Protein AF-A0A5K1F5K6-F1 (afdb_monomer_lite)

pLDDT: mean 70.97, std 10.98, range [46.91, 84.5]

Structure (mmCIF, N/CA/C/O backbone):
data_AF-A0A5K1F5K6-F1
#
_entry.id   AF-A0A5K1F5K6-F1
#
loop_
_atom_site.group_PDB
_atom_site.id
_atom_site.type_symbol
_atom_site.label_atom_id
_atom_site.label_alt_id
_atom_site.label_comp_id
_atom_site.label_asym_id
_atom_site.label_entity_id
_atom_site.label_seq_id
_atom_site.pdbx_PDB_ins_code
_atom_site.Cartn_x
_atom_site.Cartn_y
_atom_site.Cartn_z
_atom_site.occupancy
_atom_site.B_iso_or_equiv
_atom_site.auth_seq_id
_atom_site.auth_comp_id
_atom_site.auth_asym_id
_atom_site.auth_atom_id
_atom_site.pdbx_PDB_model_num
ATOM 1 N N . VAL A 1 1 ? 10.836 14.676 -25.606 1.00 49.94 1 VAL A N 1
ATOM 2 C CA . VAL A 1 1 ? 11.716 14.810 -24.422 1.00 49.94 1 VAL A CA 1
ATOM 3 C C . VAL A 1 1 ? 10.909 14.400 -23.192 1.00 49.94 1 VAL A C 1
ATOM 5 O O . VAL A 1 1 ? 10.501 15.250 -22.425 1.00 49.94 1 VAL A O 1
ATOM 8 N N . ASP A 1 2 ? 10.655 13.095 -23.012 1.00 53.47 2 ASP A N 1
ATOM 9 C CA . ASP A 1 2 ? 9.721 12.558 -21.989 1.00 53.47 2 ASP A CA 1
ATOM 10 C C . ASP A 1 2 ? 10.348 11.445 -21.135 1.00 53.47 2 ASP A C 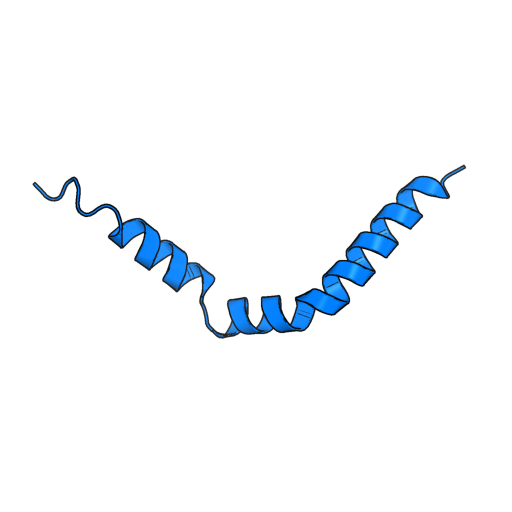1
ATOM 12 O O . ASP A 1 2 ? 9.690 10.552 -20.608 1.00 53.47 2 ASP A O 1
ATOM 16 N N . VAL A 1 3 ? 11.670 11.486 -20.977 1.00 59.50 3 VAL A N 1
ATOM 17 C CA . VAL A 1 3 ? 12.421 10.441 -20.263 1.00 59.50 3 VAL A CA 1
ATOM 18 C C . VAL A 1 3 ? 12.275 10.580 -18.738 1.00 59.50 3 VAL A C 1
ATOM 20 O O . VAL A 1 3 ? 12.439 9.615 -17.993 1.00 59.50 3 VAL A O 1
ATOM 23 N N . TYR A 1 4 ? 11.920 11.769 -18.243 1.00 59.94 4 TYR A N 1
ATOM 24 C CA . TYR A 1 4 ? 11.890 12.050 -16.804 1.00 59.94 4 TYR A CA 1
ATOM 25 C C . TYR A 1 4 ? 10.586 11.606 -16.114 1.00 59.94 4 TYR A C 1
ATOM 27 O O . TYR A 1 4 ? 10.622 11.138 -14.976 1.00 59.94 4 TYR A O 1
ATOM 35 N N . SER A 1 5 ? 9.442 11.691 -16.805 1.00 58.31 5 SER A N 1
ATOM 36 C CA . SER A 1 5 ? 8.130 11.336 -16.235 1.00 58.31 5 SER A CA 1
ATOM 37 C C . SER A 1 5 ? 7.937 9.815 -16.123 1.00 58.31 5 SER A C 1
ATOM 39 O O . SER A 1 5 ? 7.474 9.301 -15.101 1.00 58.31 5 SER A O 1
ATOM 41 N N . TYR A 1 6 ? 8.416 9.061 -17.120 1.00 60.84 6 TYR A N 1
ATOM 42 C CA . TYR A 1 6 ? 8.383 7.595 -17.096 1.00 60.84 6 TYR A CA 1
ATOM 43 C C . TYR A 1 6 ? 9.245 7.015 -15.968 1.00 60.84 6 TYR A C 1
ATOM 45 O O . TYR A 1 6 ? 8.837 6.080 -15.283 1.00 60.84 6 TYR A O 1
ATOM 53 N N . ARG A 1 7 ? 10.394 7.641 -15.684 1.00 61.94 7 ARG A N 1
ATOM 54 C CA . ARG A 1 7 ? 11.307 7.218 -14.613 1.00 61.94 7 ARG A CA 1
ATOM 55 C C . ARG A 1 7 ? 10.700 7.343 -13.211 1.00 61.94 7 ARG A C 1
ATOM 57 O O . ARG A 1 7 ? 11.123 6.650 -12.289 1.00 61.94 7 ARG A O 1
ATOM 64 N N . ARG A 1 8 ? 9.711 8.224 -13.027 1.00 62.75 8 ARG A N 1
ATOM 65 C CA . ARG A 1 8 ? 8.945 8.314 -11.775 1.00 62.75 8 ARG A CA 1
ATOM 66 C C . ARG A 1 8 ? 7.912 7.193 -11.678 1.00 62.75 8 ARG A C 1
ATOM 68 O O . ARG A 1 8 ? 7.753 6.612 -10.610 1.00 62.75 8 ARG A O 1
ATOM 75 N N . SER A 1 9 ? 7.275 6.857 -12.797 1.00 66.62 9 SER A N 1
ATOM 76 C CA . SER A 1 9 ? 6.310 5.756 -12.881 1.00 66.62 9 SER A CA 1
ATOM 77 C C . SER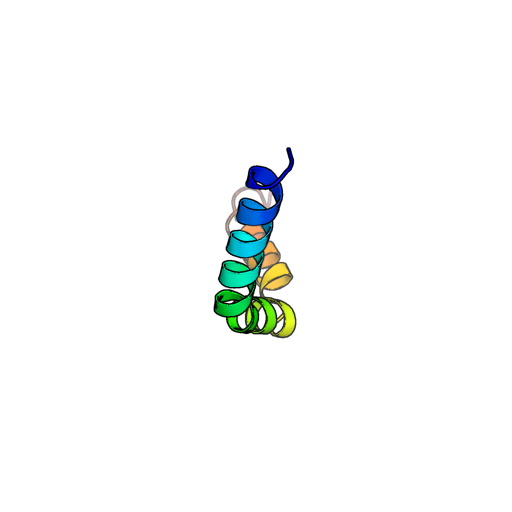 A 1 9 ? 6.971 4.397 -12.645 1.00 66.62 9 SER A C 1
ATOM 79 O O . SER A 1 9 ? 6.418 3.570 -11.929 1.00 66.62 9 SER A O 1
ATOM 81 N N . THR A 1 10 ? 8.194 4.187 -13.143 1.00 72.19 10 THR A N 1
ATOM 82 C CA . THR A 1 10 ? 8.946 2.951 -12.873 1.00 72.19 10 THR A CA 1
ATOM 83 C C . THR A 1 10 ? 9.347 2.820 -11.404 1.00 72.19 10 THR A C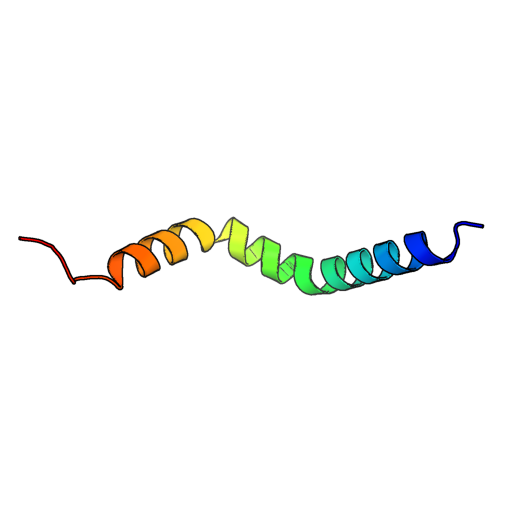 1
ATOM 85 O O . THR A 1 10 ? 9.234 1.733 -10.851 1.00 72.19 10 THR A O 1
ATOM 88 N N . LYS A 1 11 ? 9.722 3.918 -10.729 1.00 71.94 11 LYS A N 1
ATOM 89 C CA . LYS A 1 11 ? 9.967 3.906 -9.273 1.00 71.94 11 LYS A CA 1
ATOM 90 C C . LYS A 1 11 ? 8.710 3.583 -8.464 1.00 71.94 11 LYS A C 1
ATOM 92 O O . LYS A 1 11 ? 8.798 2.878 -7.466 1.00 71.94 11 LYS A O 1
ATOM 97 N N . LEU A 1 12 ? 7.548 4.088 -8.884 1.00 74.44 12 LEU A N 1
ATOM 98 C CA . LEU A 1 12 ? 6.273 3.740 -8.252 1.00 74.44 12 LEU A CA 1
ATOM 99 C C . LEU A 1 12 ? 5.929 2.266 -8.472 1.00 74.44 12 LEU A C 1
ATOM 101 O O . LEU A 1 12 ? 5.520 1.607 -7.527 1.00 74.44 12 LEU A O 1
ATOM 105 N N . ALA A 1 13 ? 6.140 1.732 -9.676 1.00 75.94 13 ALA A N 1
ATOM 106 C CA . ALA A 1 13 ? 5.914 0.318 -9.968 1.00 75.94 13 ALA A CA 1
ATOM 107 C C . ALA A 1 13 ? 6.838 -0.607 -9.153 1.00 75.94 13 ALA A C 1
ATOM 109 O O . ALA A 1 13 ? 6.378 -1.609 -8.613 1.00 75.94 13 ALA A O 1
ATOM 110 N N . GLU A 1 14 ? 8.114 -0.244 -8.997 1.00 75.25 14 GLU A N 1
ATOM 111 C CA . GLU A 1 14 ? 9.075 -0.979 -8.162 1.00 75.25 14 GLU A CA 1
ATOM 112 C C . GLU A 1 14 ? 8.669 -0.952 -6.679 1.00 75.25 14 GLU A C 1
ATOM 114 O O . GLU A 1 14 ? 8.654 -1.983 -6.006 1.00 75.25 14 GLU A O 1
ATOM 119 N N . TRP A 1 15 ? 8.228 0.210 -6.187 1.00 78.19 15 TRP A N 1
ATOM 120 C CA . TRP A 1 15 ? 7.698 0.351 -4.831 1.00 78.19 15 TRP A CA 1
ATOM 121 C C . TRP A 1 15 ? 6.393 -0.433 -4.624 1.00 78.19 15 TRP A C 1
ATOM 123 O O . TRP A 1 15 ? 6.212 -1.069 -3.582 1.00 78.19 15 TRP A O 1
ATOM 133 N N . MET A 1 16 ? 5.503 -0.441 -5.623 1.00 75.81 16 MET A N 1
ATOM 134 C CA . MET A 1 16 ? 4.286 -1.250 -5.601 1.00 75.81 16 MET A CA 1
ATOM 135 C C . MET A 1 16 ? 4.604 -2.743 -5.590 1.00 75.81 16 MET A C 1
ATOM 137 O O . MET A 1 16 ? 3.904 -3.473 -4.907 1.00 75.81 16 MET A O 1
ATOM 141 N N . GLY A 1 17 ? 5.665 -3.203 -6.259 1.00 76.94 17 GLY A N 1
ATOM 142 C CA . GLY A 1 17 ? 6.075 -4.611 -6.243 1.00 76.94 17 GLY A CA 1
ATOM 143 C C . GLY A 1 17 ? 6.482 -5.112 -4.854 1.00 76.94 17 GLY A C 1
ATOM 144 O O . GLY A 1 17 ? 6.049 -6.183 -4.436 1.00 76.94 17 GLY A O 1
ATOM 145 N N . VAL A 1 18 ? 7.250 -4.317 -4.101 1.00 82.25 18 VAL A N 1
ATOM 146 C CA . VAL A 1 18 ? 7.685 -4.677 -2.734 1.00 82.25 18 VAL A CA 1
ATOM 147 C C . VAL A 1 18 ? 6.523 -4.626 -1.739 1.00 82.25 18 VAL A C 1
ATOM 149 O O . VAL A 1 18 ? 6.440 -5.449 -0.830 1.00 82.25 18 VAL A O 1
ATOM 152 N N . ASN A 1 19 ? 5.597 -3.683 -1.923 1.00 84.00 19 ASN A N 1
ATOM 153 C CA . ASN A 1 19 ? 4.450 -3.511 -1.033 1.00 84.00 19 ASN A CA 1
ATOM 154 C C . ASN A 1 19 ? 3.204 -4.293 -1.480 1.00 84.00 19 ASN A C 1
ATOM 156 O O . ASN A 1 19 ? 2.230 -4.336 -0.733 1.00 84.00 19 ASN A O 1
ATOM 160 N N . ALA A 1 20 ? 3.215 -4.934 -2.655 1.00 83.88 20 ALA A N 1
ATOM 161 C CA . ALA A 1 20 ? 2.054 -5.626 -3.220 1.00 83.88 20 ALA A CA 1
ATOM 162 C C . ALA A 1 20 ? 1.535 -6.726 -2.293 1.00 83.88 20 ALA A C 1
ATOM 164 O O . ALA A 1 20 ? 0.330 -6.816 -2.075 1.00 83.88 20 ALA A O 1
ATOM 165 N N . LEU A 1 21 ? 2.432 -7.527 -1.708 1.00 83.69 21 LEU A N 1
ATOM 166 C CA . LEU A 1 21 ? 2.054 -8.594 -0.779 1.00 83.69 21 LEU A CA 1
ATOM 167 C C . LEU A 1 21 ? 1.401 -8.022 0.489 1.00 83.69 21 LEU A C 1
ATOM 169 O O . LEU A 1 21 ? 0.360 -8.502 0.929 1.00 83.69 21 LEU A O 1
ATOM 173 N N . THR A 1 22 ? 1.981 -6.954 1.037 1.00 82.88 22 THR A N 1
ATOM 17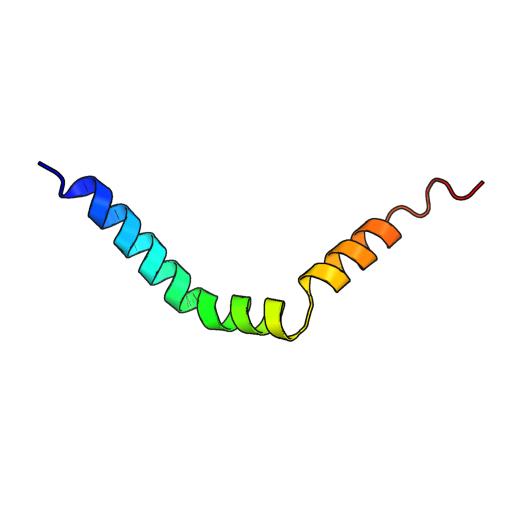4 C CA . THR A 1 22 ? 1.467 -6.260 2.223 1.00 82.88 22 THR A CA 1
ATOM 175 C C . THR A 1 22 ? 0.087 -5.662 1.962 1.00 82.88 22 THR A C 1
ATOM 177 O O . THR A 1 22 ? -0.833 -5.866 2.751 1.00 82.88 22 THR A O 1
ATOM 180 N N . ILE A 1 23 ? -0.084 -4.968 0.832 1.00 84.31 23 ILE A N 1
ATOM 181 C CA . ILE A 1 23 ? -1.361 -4.369 0.420 1.00 84.31 23 ILE A CA 1
ATOM 182 C C . ILE A 1 23 ? -2.401 -5.463 0.152 1.00 84.31 23 ILE A C 1
ATOM 184 O O . ILE A 1 23 ? -3.540 -5.336 0.591 1.00 84.31 23 ILE A O 1
ATOM 188 N N . TYR A 1 24 ? -2.016 -6.561 -0.503 1.00 84.50 24 TYR A N 1
ATOM 189 C CA . TYR A 1 24 ? -2.903 -7.695 -0.754 1.00 84.50 24 TYR A CA 1
ATOM 190 C C . TYR A 1 24 ? -3.410 -8.314 0.550 1.00 84.50 24 TYR A C 1
ATOM 192 O O . TYR A 1 24 ? -4.608 -8.524 0.695 1.00 84.50 24 TYR A O 1
ATOM 200 N N . ILE A 1 25 ? -2.528 -8.544 1.526 1.00 82.94 25 ILE A N 1
ATOM 201 C CA . ILE A 1 25 ? -2.906 -9.077 2.841 1.00 82.94 25 ILE A CA 1
ATOM 202 C C . ILE A 1 25 ? -3.809 -8.091 3.599 1.00 82.94 25 ILE A C 1
ATOM 204 O O . ILE A 1 25 ? -4.806 -8.514 4.177 1.00 82.94 25 ILE A O 1
ATOM 208 N N . LEU A 1 26 ? -3.517 -6.785 3.558 1.00 83.75 26 LEU A N 1
ATOM 209 C CA . LEU A 1 26 ? -4.354 -5.735 4.159 1.00 83.75 26 LEU A CA 1
ATOM 210 C C . LEU A 1 26 ? -5.773 -5.712 3.569 1.00 83.75 26 LEU A C 1
ATOM 212 O O . LEU A 1 26 ? -6.753 -5.605 4.308 1.00 83.75 26 LEU A O 1
ATOM 216 N N . VAL A 1 27 ? -5.884 -5.829 2.244 1.00 82.19 27 VAL A N 1
ATOM 217 C CA . VAL A 1 27 ? -7.169 -5.858 1.534 1.00 82.19 27 VAL A CA 1
ATOM 218 C C . VAL A 1 27 ? -7.901 -7.181 1.780 1.00 82.19 27 VAL A C 1
ATOM 220 O O . VAL A 1 27 ? -9.073 -7.162 2.144 1.00 82.19 27 VAL A O 1
ATOM 223 N N . ALA A 1 28 ? -7.218 -8.323 1.653 1.00 83.38 28 ALA A N 1
ATOM 224 C CA . ALA A 1 28 ? -7.796 -9.656 1.843 1.00 83.38 28 ALA A CA 1
ATOM 225 C C . ALA A 1 28 ? -8.295 -9.877 3.278 1.00 83.38 28 ALA A C 1
ATOM 227 O O . ALA A 1 28 ? -9.350 -10.469 3.495 1.00 83.38 28 ALA A O 1
ATOM 228 N N . CYS A 1 29 ? -7.573 -9.344 4.262 1.00 81.81 29 CYS A N 1
ATOM 229 C CA . CYS A 1 29 ? -7.949 -9.412 5.669 1.00 81.81 29 CYS A CA 1
ATOM 230 C C . CYS A 1 29 ? -9.018 -8.357 6.042 1.00 81.81 29 CYS A C 1
ATOM 232 O O . CYS A 1 29 ? -9.365 -8.215 7.210 1.00 81.81 29 CYS A O 1
ATOM 234 N N . ASN A 1 30 ? -9.579 -7.622 5.063 1.00 78.69 30 ASN A N 1
ATOM 235 C CA . ASN A 1 30 ? -10.569 -6.562 5.290 1.00 78.69 30 ASN A CA 1
ATOM 236 C C . ASN A 1 30 ? -10.107 -5.575 6.383 1.00 78.69 30 ASN A C 1
ATOM 238 O O . ASN A 1 30 ? -10.901 -5.021 7.143 1.00 78.69 30 ASN A O 1
ATOM 242 N N . VAL A 1 31 ? -8.795 -5.329 6.459 1.00 76.50 31 VAL A N 1
ATOM 243 C CA . VAL A 1 31 ? -8.203 -4.472 7.494 1.00 76.50 31 VAL A CA 1
ATOM 244 C C . VAL A 1 31 ? -8.652 -3.033 7.294 1.00 76.50 31 VAL A C 1
ATOM 246 O O . VAL A 1 31 ? -8.772 -2.297 8.259 1.00 76.50 31 VAL A O 1
ATOM 249 N N . 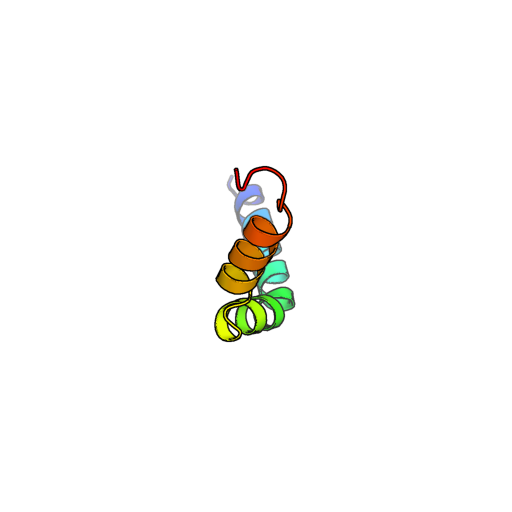VAL A 1 32 ? -8.983 -2.638 6.062 1.00 76.06 32 VAL A N 1
ATOM 250 C CA . VAL A 1 32 ? -9.532 -1.313 5.751 1.00 76.06 32 VAL A CA 1
ATOM 251 C C . VAL A 1 32 ? -10.845 -1.049 6.503 1.00 76.06 32 VAL A C 1
ATOM 253 O O . VAL A 1 32 ? -10.857 -0.115 7.304 1.00 76.06 32 VAL A O 1
ATOM 256 N N . PRO A 1 33 ? -11.929 -1.836 6.335 1.00 76.06 33 PRO A N 1
ATOM 257 C CA . PRO A 1 33 ? -13.150 -1.625 7.110 1.00 76.06 33 PRO A CA 1
ATOM 258 C C . PRO A 1 33 ? -12.962 -1.885 8.610 1.00 76.06 33 PRO A C 1
ATOM 260 O O . PRO A 1 33 ? -13.584 -1.186 9.398 1.00 76.06 33 PRO A O 1
ATOM 263 N N . ILE A 1 34 ? -12.085 -2.809 9.026 1.00 80.50 34 ILE A N 1
ATOM 264 C CA . ILE A 1 34 ? -11.773 -3.045 10.450 1.00 80.50 34 ILE A CA 1
ATOM 265 C C . ILE A 1 34 ? -11.083 -1.839 11.090 1.00 80.50 34 ILE A C 1
ATOM 267 O O . ILE A 1 34 ? -11.427 -1.457 12.202 1.00 80.50 34 ILE A O 1
ATOM 271 N N . VAL A 1 35 ? -10.124 -1.219 10.403 1.00 79.12 35 VAL A N 1
ATOM 272 C CA . VAL A 1 35 ? -9.434 -0.019 10.884 1.00 79.12 35 VAL A CA 1
ATOM 273 C C . VAL A 1 35 ? -10.379 1.168 10.840 1.00 79.12 35 VAL A C 1
ATOM 275 O O . VAL A 1 35 ? -10.413 1.910 11.807 1.00 79.12 35 VAL A O 1
ATOM 278 N N . LEU A 1 36 ? -11.196 1.327 9.795 1.00 76.75 36 LEU A N 1
ATOM 279 C CA . LEU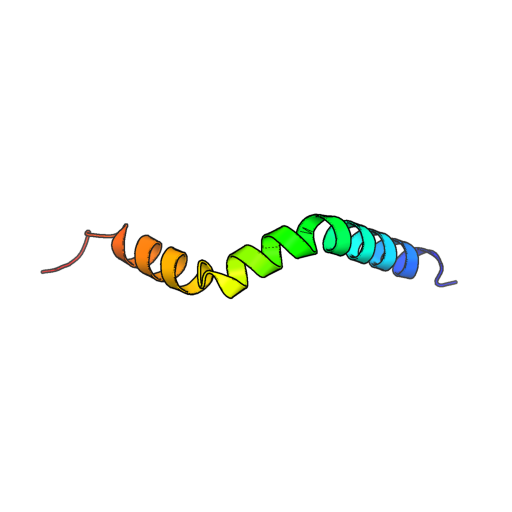 A 1 36 ? -12.242 2.356 9.757 1.00 76.75 36 LEU A CA 1
ATOM 280 C C . LEU A 1 36 ? -13.245 2.199 10.907 1.00 76.75 36 LEU A C 1
ATOM 282 O O . LEU A 1 36 ? -13.547 3.185 11.572 1.00 76.75 36 LEU A O 1
ATOM 286 N N . GLN A 1 37 ? -13.722 0.980 11.174 1.00 72.50 37 GLN A N 1
ATOM 287 C CA . GLN A 1 37 ? -14.616 0.692 12.299 1.00 72.50 37 GLN A CA 1
ATOM 288 C C . GLN A 1 37 ? -13.920 0.905 13.642 1.00 72.50 37 GLN A C 1
ATOM 290 O O . GLN A 1 37 ? -14.469 1.573 14.508 1.00 72.50 37 GLN A O 1
ATOM 295 N N . GLY A 1 38 ? -12.700 0.398 13.814 1.00 74.75 38 GLY A N 1
ATOM 296 C CA . GLY A 1 38 ? -11.903 0.589 15.024 1.00 74.75 38 GLY A CA 1
ATOM 297 C C . GLY A 1 38 ? -11.530 2.053 15.265 1.00 74.75 38 GLY A C 1
ATOM 298 O O . GLY A 1 38 ? -11.430 2.476 16.412 1.00 74.75 38 GLY A O 1
ATOM 299 N N . PHE A 1 39 ? -11.378 2.844 14.202 1.00 71.56 39 PHE A N 1
ATOM 300 C CA . PHE A 1 39 ? -11.126 4.280 14.271 1.00 71.56 39 PHE A CA 1
ATOM 301 C C . PHE A 1 39 ? -12.398 5.054 14.630 1.00 71.56 39 PHE A C 1
ATOM 303 O O . PHE A 1 39 ? -12.347 5.908 15.508 1.00 71.56 39 PHE A O 1
ATOM 310 N N . TYR A 1 40 ? -13.547 4.695 14.045 1.00 61.12 40 TYR A N 1
ATOM 311 C CA . TYR A 1 40 ? -14.857 5.200 14.476 1.00 61.12 40 TYR A CA 1
ATOM 312 C C . TYR A 1 40 ? -15.143 4.863 15.946 1.00 61.12 40 TYR A C 1
ATOM 314 O O . TYR A 1 40 ? -15.655 5.695 16.687 1.00 61.12 40 TYR A O 1
ATOM 322 N N . TRP A 1 41 ? -14.761 3.664 16.391 1.00 60.34 41 TRP A N 1
ATOM 323 C CA . TRP A 1 41 ? -14.927 3.209 17.773 1.00 60.34 41 TRP A CA 1
ATOM 324 C C . TRP A 1 41 ? -13.933 3.859 18.754 1.00 60.34 41 TRP A C 1
ATOM 326 O O . TRP A 1 41 ? -14.182 3.907 19.956 1.00 60.34 41 TRP A O 1
ATOM 336 N N . LYS A 1 42 ? -12.808 4.398 18.262 1.00 56.19 42 LYS A N 1
ATOM 337 C CA . LYS A 1 42 ? -11.804 5.117 19.069 1.00 56.19 42 LYS A CA 1
ATOM 338 C C . LYS A 1 42 ? -12.242 6.519 19.498 1.00 56.19 42 LYS A C 1
ATOM 340 O O . LYS A 1 42 ? -11.540 7.112 20.315 1.00 56.19 42 LYS A O 1
ATOM 345 N N . SER A 1 43 ? -13.393 7.001 19.027 1.00 58.66 43 SER A N 1
ATOM 346 C CA . SER A 1 43 ? -14.086 8.176 19.566 1.00 58.66 43 SER A CA 1
ATOM 347 C C . SER A 1 43 ? -15.337 7.755 20.349 1.00 58.66 43 SER A C 1
ATOM 349 O O . SER A 1 43 ? -16.454 7.921 19.859 1.00 58.66 43 SER A O 1
ATOM 351 N N . PRO A 1 44 ? -15.202 7.249 21.589 1.00 59.28 44 PRO A N 1
ATOM 352 C CA . PRO A 1 44 ? -16.329 7.053 22.498 1.00 59.28 44 PRO A CA 1
ATOM 353 C C . PRO A 1 44 ? -16.761 8.385 23.147 1.00 59.28 44 PRO A C 1
ATOM 355 O O . PRO A 1 44 ? -17.076 8.421 24.331 1.00 59.28 44 PRO A O 1
ATOM 358 N N . GLU A 1 45 ? -16.719 9.505 22.417 1.00 60.94 45 GLU A N 1
ATOM 359 C CA . GLU A 1 45 ? -16.837 10.846 23.015 1.00 60.94 45 GLU A CA 1
ATOM 360 C C . GLU A 1 45 ? -18.225 11.479 22.878 1.00 60.94 45 GLU A C 1
ATOM 362 O O . GLU A 1 45 ? -18.430 12.576 23.384 1.00 60.94 45 GLU A O 1
ATOM 367 N N . ASN A 1 46 ? -19.204 10.832 22.233 1.00 52.69 46 ASN A N 1
ATOM 368 C CA . ASN A 1 46 ? -20.541 11.431 22.146 1.00 52.69 46 ASN A CA 1
ATOM 369 C C . ASN A 1 46 ? -21.678 10.417 21.943 1.00 52.69 46 ASN A C 1
ATOM 371 O O . ASN A 1 46 ? -22.458 10.533 20.997 1.00 52.69 46 ASN A O 1
ATOM 375 N N . ASN A 1 47 ? -21.797 9.435 22.838 1.00 46.91 47 ASN A N 1
ATOM 376 C CA . ASN A 1 47 ? -23.079 8.760 23.041 1.00 46.91 47 ASN A CA 1
ATOM 377 C C . ASN A 1 47 ? -23.764 9.396 24.256 1.00 46.91 47 ASN A C 1
ATOM 379 O O . ASN A 1 47 ? -23.435 9.061 25.392 1.00 46.91 47 ASN A O 1
ATOM 383 N N . ILE A 1 48 ? -24.645 10.359 23.972 1.00 54.38 48 ILE A N 1
ATOM 384 C CA . ILE A 1 48 ? -25.632 10.937 24.898 1.00 54.38 48 ILE A CA 1
ATOM 385 C C . ILE A 1 48 ? -26.408 9.870 25.678 1.00 54.38 48 ILE A C 1
ATOM 387 O O . ILE A 1 48 ? -26.628 8.768 25.120 1.00 54.38 48 ILE A O 1
#

Sequence (48 aa):
VDVYSYRRSTKLAEWMGVNALTIYILVACNVVPIVLQGFYWKSPENNI

Foldseek 3Di:
DCPVVVVVVVVVVVVCVVCVVVVCCCVVVVVVVVVVVVVVVVCPPDDD

Secondary structure (DSSP, 8-state):
--HHHHHHHHHHHHHHHHHHHHHHHHHHTTHHHHHHHHHHHT------

Organism: NCBI:txid210225

Radius of gyration: 18.34 Å; chains: 1; bounding box: 38×24×49 Å